Protein AF-A0A7W6IKG3-F1 (afdb_monomer)

pLDDT: mean 71.16, std 13.86, range [40.59, 87.75]

Secondary structure (DSSP, 8-state):
--SSSSSS-SS-----------S-HHHHHHHHHHHHTTT-----SS-THHHHHHHHHHHTTS-S--HHHHHHHHHHHHHHSHHHHHHHTB-TTT--BSS-------

Structure (mmCIF, N/CA/C/O backbone):
data_AF-A0A7W6IKG3-F1
#
_entry.id   AF-A0A7W6IKG3-F1
#
loop_
_atom_site.group_PDB
_atom_site.id
_atom_site.type_symbol
_atom_site.label_atom_id
_atom_site.label_alt_id
_atom_site.label_comp_id
_atom_site.label_asym_id
_atom_site.label_entity_id
_atom_site.label_seq_id
_atom_site.pdbx_PDB_ins_code
_atom_site.Cartn_x
_atom_site.Cartn_y
_atom_site.Cartn_z
_atom_site.occupancy
_atom_site.B_iso_or_equiv
_atom_site.auth_seq_id
_atom_site.auth_comp_id
_atom_site.auth_asym_id
_atom_site.auth_atom_id
_atom_site.pdbx_PDB_model_num
ATOM 1 N N . MET A 1 1 ? 4.603 48.318 14.356 1.00 48.41 1 MET A N 1
ATOM 2 C CA . MET A 1 1 ? 3.917 47.026 14.591 1.00 48.41 1 MET A CA 1
ATOM 3 C C . MET A 1 1 ? 3.799 46.150 13.327 1.00 48.41 1 MET A C 1
ATOM 5 O O . MET A 1 1 ? 3.057 45.184 13.343 1.00 48.41 1 MET A O 1
ATOM 9 N N . LEU A 1 2 ? 4.561 46.423 12.252 1.00 40.59 2 LEU A N 1
ATOM 10 C CA . LEU A 1 2 ? 4.601 45.613 11.016 1.00 40.59 2 LEU A CA 1
ATOM 11 C C . LEU A 1 2 ? 6.047 45.387 10.526 1.00 40.59 2 LEU A C 1
ATOM 13 O O . LEU A 1 2 ? 6.334 45.494 9.342 1.00 40.59 2 LEU A O 1
ATOM 17 N N . GLN A 1 3 ? 6.990 45.136 11.441 1.00 48.25 3 GLN A N 1
ATOM 18 C CA . GLN A 1 3 ? 8.386 44.822 11.074 1.00 48.25 3 GLN A CA 1
ATOM 19 C C . GLN A 1 3 ? 8.997 43.668 11.891 1.00 48.25 3 GLN A C 1
ATOM 21 O O . GLN A 1 3 ? 10.201 43.449 11.842 1.00 48.25 3 GLN A O 1
ATOM 26 N N . GLN A 1 4 ? 8.176 42.892 12.612 1.00 53.75 4 GLN A N 1
ATOM 27 C CA . GLN A 1 4 ? 8.662 41.881 13.563 1.00 53.75 4 GLN A CA 1
ATOM 28 C C . GLN A 1 4 ? 8.367 40.422 13.159 1.00 53.75 4 GLN A C 1
ATOM 30 O O . GLN A 1 4 ? 8.485 39.542 13.997 1.00 53.75 4 GLN A O 1
ATOM 35 N N . LEU A 1 5 ? 7.979 40.141 11.906 1.00 47.34 5 LEU A N 1
ATOM 36 C CA . LEU A 1 5 ? 7.635 38.774 11.456 1.00 47.34 5 LEU A CA 1
ATOM 37 C C . LEU A 1 5 ? 8.563 38.190 10.376 1.00 47.34 5 LEU A C 1
ATOM 39 O O . LEU A 1 5 ? 8.372 37.055 9.959 1.00 47.34 5 LEU A O 1
ATOM 43 N N . HIS A 1 6 ? 9.607 38.908 9.949 1.00 46.09 6 HIS A N 1
ATOM 44 C CA . HIS A 1 6 ? 10.549 38.405 8.934 1.00 46.09 6 HIS A CA 1
ATOM 45 C C . HIS A 1 6 ? 11.784 37.684 9.504 1.00 46.09 6 HIS A C 1
ATOM 47 O O . HIS A 1 6 ? 12.646 37.265 8.734 1.00 46.09 6 HIS A O 1
ATOM 53 N N . ARG A 1 7 ? 11.916 37.537 10.832 1.00 46.72 7 ARG A N 1
ATOM 54 C CA . ARG A 1 7 ? 13.178 37.074 11.444 1.00 46.72 7 ARG A CA 1
ATOM 55 C C . ARG A 1 7 ? 13.216 35.606 11.883 1.00 46.72 7 ARG A C 1
ATOM 57 O O . ARG A 1 7 ? 14.301 35.124 12.175 1.00 46.72 7 ARG A O 1
ATOM 64 N N . GLU A 1 8 ? 12.099 34.878 11.855 1.00 48.12 8 GLU A N 1
ATOM 65 C CA . GLU A 1 8 ? 12.026 33.509 12.414 1.00 48.12 8 GLU A CA 1
ATOM 66 C C . GLU A 1 8 ? 11.666 32.404 11.401 1.00 48.12 8 GLU A C 1
ATOM 68 O O . GLU A 1 8 ? 11.453 31.264 11.788 1.00 48.12 8 GLU A O 1
ATOM 73 N N . GL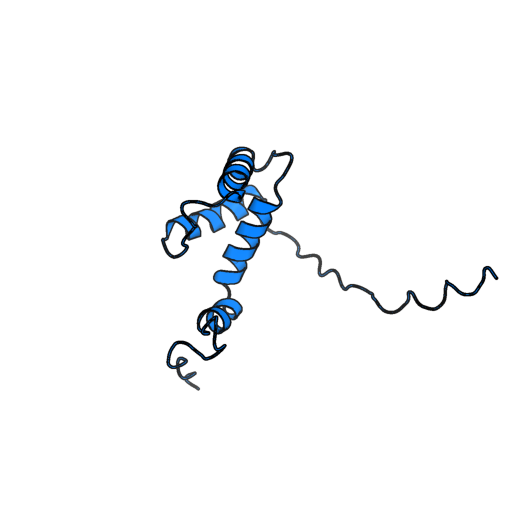N A 1 9 ? 11.654 32.681 10.090 1.00 49.66 9 GLN A N 1
ATOM 74 C CA . GLN A 1 9 ? 11.409 31.650 9.059 1.00 49.66 9 GLN A CA 1
ATOM 75 C C . GLN A 1 9 ? 12.684 31.108 8.389 1.00 49.66 9 GLN A C 1
ATOM 77 O O . GLN A 1 9 ? 12.646 30.672 7.242 1.00 49.66 9 GLN A O 1
ATOM 82 N N . ARG A 1 10 ? 13.839 31.146 9.072 1.00 46.88 10 ARG A N 1
ATOM 83 C CA . ARG A 1 10 ? 15.121 30.697 8.490 1.00 46.88 10 ARG A CA 1
ATOM 84 C C . ARG A 1 10 ? 15.580 29.289 8.862 1.00 46.88 10 ARG A C 1
ATOM 86 O O . ARG A 1 10 ? 16.620 28.890 8.360 1.00 46.88 10 ARG A O 1
ATOM 93 N N . GLU A 1 11 ? 14.848 28.508 9.656 1.00 48.56 11 GLU A N 1
ATOM 94 C CA . GLU A 1 11 ? 15.385 27.211 10.121 1.00 48.56 11 GLU A CA 1
ATOM 95 C C . GLU A 1 11 ? 14.398 26.042 10.091 1.00 48.56 11 GLU A C 1
ATOM 97 O O . GLU A 1 11 ? 14.471 25.121 10.897 1.00 48.56 11 GLU A O 1
ATOM 102 N N . GLN A 1 12 ? 13.506 26.018 9.106 1.00 48.44 12 GLN A N 1
ATOM 103 C CA . GLN A 1 12 ? 12.904 24.758 8.671 1.00 48.44 12 GLN A CA 1
ATOM 104 C C . GLN A 1 12 ? 12.998 24.664 7.154 1.00 48.44 12 GLN A C 1
ATOM 106 O O . GLN A 1 12 ? 11.999 24.575 6.440 1.00 48.44 12 GLN A O 1
ATOM 111 N N . GLU A 1 13 ? 14.238 24.662 6.654 1.00 45.72 13 GLU A N 1
ATOM 112 C CA . GLU A 1 13 ? 14.548 24.019 5.379 1.00 45.72 13 GLU A CA 1
ATOM 113 C C . GLU A 1 13 ? 14.181 22.542 5.529 1.00 45.72 13 GLU A C 1
ATOM 115 O O . GLU A 1 13 ? 14.994 21.681 5.868 1.00 45.72 13 GLU A O 1
ATOM 120 N N . THR A 1 14 ? 12.894 22.261 5.344 1.00 52.25 14 THR A N 1
ATOM 121 C CA . THR A 1 14 ? 12.372 20.915 5.207 1.00 52.25 14 THR A CA 1
ATOM 122 C C . THR A 1 14 ? 13.081 20.388 3.977 1.00 52.25 14 THR A C 1
ATOM 124 O O . THR A 1 14 ? 12.786 20.790 2.852 1.00 52.25 14 THR A O 1
ATOM 127 N N . ARG A 1 15 ? 14.136 19.604 4.194 1.00 45.34 15 ARG A N 1
ATOM 128 C CA . ARG A 1 15 ? 14.973 19.075 3.128 1.00 45.34 15 ARG A CA 1
ATOM 129 C C . ARG A 1 15 ? 14.136 18.035 2.397 1.00 45.34 15 ARG A C 1
ATOM 131 O O . ARG A 1 15 ? 14.203 16.849 2.705 1.00 45.34 15 ARG A O 1
ATOM 138 N N . TYR A 1 16 ? 13.298 18.492 1.471 1.00 50.84 16 TYR A N 1
ATOM 139 C CA . TYR A 1 16 ? 12.559 17.635 0.563 1.00 50.84 16 TYR A CA 1
ATOM 140 C C . TYR A 1 16 ? 13.598 16.910 -0.292 1.00 50.84 16 TYR A C 1
ATOM 142 O O . TYR A 1 16 ? 14.132 17.444 -1.262 1.00 50.84 16 TYR A O 1
ATOM 150 N N . LEU A 1 17 ? 13.951 15.694 0.121 1.00 54.66 17 LEU A N 1
ATOM 151 C CA . LEU A 1 17 ? 14.714 14.769 -0.700 1.00 54.66 17 LEU A CA 1
ATOM 152 C C . LEU A 1 17 ? 13.786 14.342 -1.835 1.00 54.66 17 LEU A C 1
ATOM 154 O O . LEU A 1 17 ? 12.993 13.417 -1.681 1.00 54.66 17 LEU A O 1
ATOM 158 N N . GLY A 1 18 ? 13.851 15.057 -2.957 1.00 42.28 18 GLY A N 1
ATOM 159 C CA . GLY A 1 18 ? 13.165 14.670 -4.182 1.00 42.28 18 GLY A CA 1
ATOM 160 C C . GLY A 1 18 ? 13.667 13.298 -4.623 1.00 42.28 18 GLY A C 1
ATOM 161 O O . GLY A 1 18 ? 14.764 13.172 -5.165 1.00 42.28 18 GLY A O 1
ATOM 162 N N . ILE A 1 19 ? 12.888 12.252 -4.356 1.00 56.88 19 ILE A N 1
ATOM 163 C CA . ILE A 1 19 ? 13.184 10.909 -4.845 1.00 56.88 19 ILE A CA 1
ATOM 164 C C . ILE A 1 19 ? 12.836 10.901 -6.334 1.00 56.88 19 ILE A C 1
ATOM 166 O O . ILE A 1 19 ? 11.663 10.907 -6.699 1.00 56.88 19 ILE A O 1
ATOM 170 N N . VAL A 1 20 ? 13.851 10.895 -7.202 1.00 57.56 20 VAL A N 1
ATOM 171 C CA . VAL A 1 20 ? 13.648 10.748 -8.650 1.00 57.56 20 VAL A CA 1
ATOM 172 C C . VAL A 1 20 ? 13.084 9.357 -8.918 1.00 57.56 20 VAL A C 1
ATOM 174 O O . VAL A 1 20 ? 13.739 8.334 -8.700 1.00 57.56 20 VAL A O 1
ATOM 177 N N . THR A 1 21 ? 11.842 9.310 -9.378 1.00 55.62 21 THR A N 1
ATOM 178 C CA . THR A 1 21 ? 11.124 8.062 -9.605 1.00 55.62 21 THR A CA 1
ATOM 179 C C . THR A 1 21 ? 11.525 7.454 -10.946 1.00 55.62 21 THR A C 1
ATOM 181 O O . THR A 1 21 ? 11.166 7.982 -11.991 1.00 55.62 21 THR A O 1
ATOM 184 N N . LYS A 1 22 ? 12.270 6.340 -10.924 1.00 65.00 22 LYS A N 1
ATOM 185 C CA . LYS A 1 22 ? 12.781 5.662 -12.136 1.00 65.00 22 LYS A CA 1
ATOM 186 C C . LYS A 1 22 ? 11.724 4.888 -12.938 1.00 65.00 22 LYS A C 1
ATOM 188 O O . LYS A 1 22 ? 11.981 4.538 -14.082 1.00 65.00 22 LYS A O 1
ATOM 193 N N . LEU A 1 23 ? 10.582 4.579 -12.328 1.00 65.62 23 LEU A N 1
ATOM 194 C CA . LEU A 1 23 ? 9.513 3.759 -12.903 1.00 65.62 23 LEU A CA 1
ATOM 195 C C . LEU A 1 23 ? 8.210 4.552 -12.931 1.00 65.62 23 LEU A C 1
ATOM 197 O O . LEU A 1 23 ? 7.941 5.322 -11.998 1.00 65.62 23 LEU A O 1
ATOM 201 N N . ASP A 1 24 ? 7.410 4.327 -13.975 1.00 75.75 24 ASP A N 1
ATOM 202 C CA . ASP A 1 24 ? 6.069 4.891 -14.081 1.00 75.75 24 ASP A CA 1
ATOM 203 C C . ASP A 1 24 ? 5.168 4.361 -12.947 1.00 75.75 24 ASP A C 1
ATOM 205 O O . ASP A 1 24 ? 5.442 3.324 -12.324 1.00 75.75 24 ASP A O 1
ATOM 209 N N . ARG A 1 25 ? 4.104 5.109 -12.641 1.00 73.88 25 ARG A N 1
ATOM 210 C CA . ARG A 1 25 ? 3.205 4.804 -11.519 1.00 73.88 25 ARG A CA 1
ATOM 211 C C . ARG A 1 25 ? 2.593 3.407 -11.647 1.00 73.88 25 ARG A C 1
ATOM 213 O O . ARG A 1 25 ? 2.492 2.704 -10.642 1.00 73.88 25 ARG A O 1
ATOM 220 N N . ARG A 1 26 ? 2.263 2.977 -12.870 1.00 77.94 26 ARG A N 1
ATOM 221 C CA . ARG A 1 26 ? 1.658 1.673 -13.145 1.00 77.94 26 ARG A CA 1
ATOM 222 C C . ARG A 1 26 ? 2.639 0.536 -12.909 1.00 77.94 26 ARG A C 1
ATOM 224 O O . ARG A 1 26 ? 2.323 -0.370 -12.147 1.00 77.94 26 ARG A O 1
ATOM 231 N N . THR A 1 27 ? 3.851 0.621 -13.459 1.00 79.44 27 THR A N 1
ATOM 232 C CA . THR A 1 27 ? 4.868 -0.426 -13.265 1.00 79.44 27 THR A CA 1
ATOM 233 C C . THR A 1 27 ? 5.254 -0.569 -11.792 1.00 79.44 27 THR A C 1
ATOM 235 O O . THR A 1 27 ? 5.458 -1.682 -11.303 1.00 79.44 27 THR A O 1
ATOM 238 N N . ARG A 1 28 ? 5.320 0.540 -11.037 1.00 79.25 28 ARG A N 1
ATOM 239 C CA . ARG A 1 28 ? 5.560 0.474 -9.587 1.00 79.25 28 ARG A CA 1
ATOM 240 C C . ARG A 1 28 ? 4.421 -0.230 -8.863 1.00 79.25 28 ARG A C 1
ATOM 242 O O . ARG A 1 28 ? 4.688 -1.096 -8.035 1.00 79.25 28 ARG A O 1
ATOM 249 N N . PHE A 1 29 ? 3.184 0.158 -9.155 1.00 82.19 29 PHE A N 1
ATOM 250 C CA . PHE A 1 29 ? 2.008 -0.433 -8.538 1.00 82.19 29 PHE A CA 1
ATOM 251 C C . PHE A 1 29 ? 1.936 -1.942 -8.817 1.00 82.19 29 PHE A C 1
ATOM 253 O O . PHE A 1 29 ? 1.872 -2.720 -7.868 1.00 82.19 29 PHE A O 1
ATOM 260 N N . GLU A 1 30 ? 2.088 -2.357 -10.080 1.00 81.00 30 GLU A N 1
ATOM 261 C CA . GLU A 1 30 ? 2.096 -3.765 -10.505 1.00 81.00 30 GLU A CA 1
ATOM 262 C C . GLU A 1 30 ? 3.131 -4.597 -9.721 1.00 81.00 30 GLU A C 1
ATOM 264 O O . GLU A 1 30 ? 2.801 -5.650 -9.159 1.00 81.00 30 GLU A O 1
ATOM 269 N N . ALA A 1 31 ? 4.362 -4.086 -9.595 1.00 81.19 31 ALA A N 1
ATOM 270 C CA . ALA A 1 31 ? 5.432 -4.740 -8.842 1.00 81.19 31 ALA A CA 1
ATOM 271 C C . ALA A 1 31 ? 5.103 -4.916 -7.347 1.00 81.19 31 ALA A C 1
ATOM 273 O O . ALA A 1 31 ? 5.470 -5.932 -6.751 1.00 81.19 31 ALA A O 1
ATOM 274 N N . GLN A 1 32 ? 4.399 -3.957 -6.732 1.00 81.44 32 GLN A N 1
ATOM 275 C CA . GLN A 1 32 ? 3.981 -4.063 -5.331 1.00 81.44 32 GLN A CA 1
ATOM 276 C C . GLN A 1 32 ? 2.756 -4.965 -5.157 1.00 81.44 32 GLN A C 1
ATOM 278 O O . GLN A 1 32 ? 2.722 -5.768 -4.226 1.00 81.44 32 GLN A O 1
ATOM 283 N N . THR A 1 33 ? 1.777 -4.927 -6.064 1.00 73.69 33 THR A N 1
ATOM 284 C CA . THR A 1 33 ? 0.624 -5.843 -6.016 1.00 73.69 33 THR A CA 1
ATOM 285 C C . THR A 1 33 ? 1.021 -7.306 -6.145 1.00 73.69 33 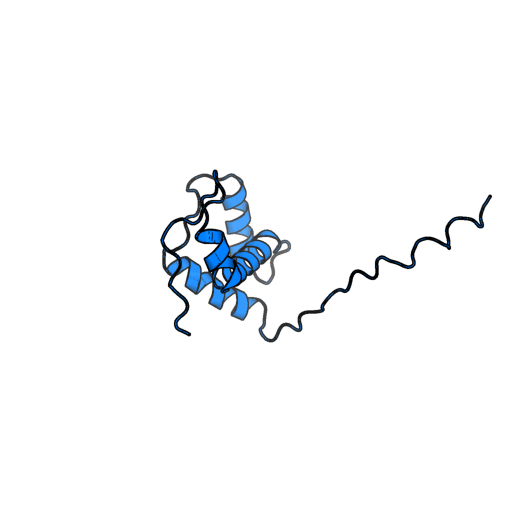THR A C 1
ATOM 287 O O . THR A 1 33 ? 0.427 -8.153 -5.479 1.00 73.69 33 THR A O 1
ATOM 290 N N . ALA A 1 34 ? 2.073 -7.620 -6.907 1.00 79.44 34 ALA A N 1
ATOM 291 C CA . ALA A 1 34 ? 2.626 -8.972 -6.942 1.00 79.44 34 ALA A CA 1
ATOM 292 C C . ALA A 1 34 ? 3.060 -9.454 -5.543 1.00 79.44 34 ALA A C 1
ATOM 294 O O . ALA A 1 34 ? 2.943 -10.638 -5.235 1.00 79.44 34 ALA A O 1
ATOM 295 N N . ARG A 1 35 ? 3.491 -8.542 -4.655 1.00 76.38 35 ARG A N 1
ATOM 296 C CA . ARG A 1 35 ? 3.819 -8.863 -3.256 1.00 76.38 35 ARG A CA 1
ATOM 297 C C . ARG A 1 35 ? 2.574 -9.154 -2.423 1.00 76.38 35 ARG A C 1
ATOM 299 O O . ARG A 1 35 ? 2.629 -10.053 -1.590 1.00 76.38 35 ARG A O 1
ATOM 306 N N . LEU A 1 36 ? 1.453 -8.470 -2.656 1.00 74.62 36 LEU A N 1
ATOM 307 C CA . LEU A 1 36 ? 0.183 -8.789 -1.983 1.00 74.62 36 LEU A CA 1
ATOM 308 C C . LEU A 1 36 ? -0.285 -10.213 -2.304 1.00 74.62 36 LEU A C 1
ATOM 310 O O . LEU A 1 36 ? -0.738 -10.927 -1.413 1.00 74.62 36 LEU A O 1
ATOM 314 N N . ALA A 1 37 ? -0.081 -10.662 -3.545 1.00 76.69 37 ALA A N 1
ATOM 315 C CA . ALA A 1 37 ? -0.429 -12.015 -3.980 1.00 76.69 37 ALA A CA 1
ATOM 316 C C . ALA A 1 37 ? 0.418 -13.125 -3.320 1.00 76.69 37 ALA A C 1
ATOM 318 O O . ALA A 1 37 ? 0.071 -14.298 -3.424 1.00 76.69 37 ALA A O 1
ATOM 319 N N . THR A 1 38 ? 1.504 -12.784 -2.613 1.00 79.50 38 THR A N 1
ATOM 320 C CA . THR A 1 38 ? 2.352 -13.773 -1.916 1.00 79.50 38 THR A CA 1
ATOM 321 C C . THR A 1 38 ? 1.739 -14.324 -0.626 1.00 79.50 38 THR A C 1
ATOM 323 O O . THR A 1 38 ? 2.308 -15.238 -0.038 1.00 79.50 38 THR A O 1
ATOM 326 N N . GLY A 1 39 ? 0.612 -13.772 -0.156 1.00 75.44 39 GLY A N 1
ATOM 327 C CA . GLY A 1 39 ? -0.068 -14.220 1.068 1.00 75.44 39 GLY A CA 1
ATOM 328 C C . GLY A 1 39 ? 0.579 -13.750 2.377 1.00 75.44 39 GLY A C 1
ATOM 329 O O . GLY A 1 39 ? 0.099 -14.090 3.452 1.00 75.44 39 GLY A O 1
ATOM 330 N N . ASN A 1 40 ? 1.635 -12.932 2.308 1.00 77.56 40 ASN A N 1
ATOM 331 C CA . ASN A 1 40 ? 2.324 -12.378 3.483 1.00 77.56 40 ASN A CA 1
ATOM 332 C C . ASN A 1 40 ? 1.624 -11.152 4.100 1.00 77.56 40 ASN A C 1
ATOM 334 O O . ASN A 1 40 ? 2.125 -10.574 5.063 1.00 77.56 40 ASN A O 1
ATOM 338 N N . TYR A 1 41 ? 0.494 -10.729 3.533 1.00 81.56 41 TYR A N 1
ATOM 339 C CA . TYR A 1 41 ? -0.254 -9.552 3.958 1.00 81.56 41 TYR A CA 1
ATOM 340 C C . TYR A 1 41 ? -1.700 -9.948 4.214 1.00 81.56 41 TYR A C 1
ATOM 342 O O . TYR A 1 41 ? -2.342 -10.560 3.362 1.00 81.56 41 TYR A O 1
ATOM 350 N N . LEU A 1 42 ? -2.211 -9.576 5.383 1.00 80.94 42 LEU A N 1
ATOM 351 C CA . LEU A 1 42 ? -3.606 -9.774 5.746 1.00 80.94 42 LEU A CA 1
ATOM 352 C C . LEU A 1 42 ? -4.311 -8.427 5.678 1.00 80.94 42 LEU A C 1
ATOM 354 O O . LEU A 1 42 ? -3.922 -7.478 6.358 1.00 80.94 42 LEU A O 1
ATOM 358 N N . LEU A 1 43 ? -5.348 -8.356 4.853 1.00 78.00 43 LEU A N 1
ATOM 359 C CA . LEU A 1 43 ? -6.304 -7.262 4.902 1.00 78.00 43 LEU A CA 1
ATOM 360 C C . LEU A 1 43 ? -7.469 -7.701 5.796 1.00 78.00 43 LEU A C 1
ATOM 362 O O . LEU A 1 43 ? -7.893 -8.858 5.702 1.00 78.00 43 LEU A O 1
ATOM 366 N N . PRO A 1 44 ? -7.991 -6.821 6.664 1.00 81.31 44 PRO A N 1
ATOM 367 C CA . PRO A 1 44 ? -9.222 -7.111 7.385 1.00 81.31 44 PRO A CA 1
ATOM 368 C C . PRO A 1 44 ? -10.339 -7.431 6.386 1.00 81.31 44 PRO A C 1
ATOM 370 O O . PRO A 1 44 ? -10.384 -6.867 5.296 1.00 81.31 44 PRO A O 1
ATOM 373 N N . ILE A 1 45 ? -11.225 -8.359 6.746 1.00 78.12 45 ILE A N 1
ATOM 374 C CA . ILE A 1 45 ? -12.341 -8.775 5.879 1.00 78.12 45 ILE A CA 1
ATOM 375 C C . ILE A 1 45 ? -13.392 -7.661 5.809 1.00 78.12 45 ILE A C 1
ATOM 377 O O . ILE A 1 45 ? -13.966 -7.401 4.753 1.00 78.12 45 ILE A O 1
ATOM 381 N N . GLU A 1 46 ? -13.590 -6.970 6.931 1.00 82.56 46 GLU A N 1
ATOM 382 C CA . GLU A 1 46 ? -14.567 -5.902 7.086 1.00 82.56 46 GLU A CA 1
ATOM 383 C C . GLU A 1 46 ? -13.873 -4.654 7.625 1.00 82.56 46 GLU A C 1
ATOM 385 O O . GLU A 1 46 ? -13.513 -4.552 8.796 1.00 82.56 46 GLU A O 1
ATOM 390 N N . ALA A 1 47 ? -13.657 -3.700 6.731 1.00 85.44 47 ALA A N 1
ATOM 391 C CA . ALA A 1 47 ? -13.166 -2.376 7.056 1.00 85.44 47 ALA A CA 1
ATOM 392 C C . ALA A 1 47 ? -13.874 -1.372 6.150 1.00 85.44 47 ALA A C 1
ATOM 394 O O . ALA A 1 47 ? -13.979 -1.584 4.940 1.00 85.44 47 ALA A O 1
ATOM 395 N N . SER A 1 48 ? -14.336 -0.265 6.727 1.00 86.50 48 SER A N 1
ATOM 396 C CA . SER A 1 48 ? -15.040 0.794 5.993 1.00 86.50 48 SER A CA 1
ATOM 397 C C . SER A 1 48 ? -14.214 1.351 4.828 1.00 86.50 48 SER A C 1
ATOM 399 O O . SER A 1 48 ? -14.765 1.631 3.767 1.00 86.50 48 SER A O 1
ATOM 401 N N . TRP A 1 49 ? -12.889 1.415 4.988 1.00 84.88 49 TRP A N 1
ATOM 402 C CA . TRP A 1 49 ? -11.942 1.904 3.983 1.00 84.88 49 TRP A CA 1
ATOM 403 C C . TRP A 1 49 ? -11.695 0.937 2.811 1.00 84.88 49 TRP A C 1
ATOM 405 O O . TRP A 1 49 ? -11.201 1.359 1.769 1.00 84.88 49 TRP A O 1
ATOM 415 N N . LEU A 1 50 ? -12.063 -0.351 2.909 1.00 85.44 50 LEU A N 1
ATOM 416 C CA . LEU A 1 50 ? -11.826 -1.320 1.822 1.00 85.44 50 LEU A CA 1
ATOM 417 C C . LEU A 1 50 ? -12.617 -0.992 0.557 1.00 85.44 50 LEU A C 1
ATOM 419 O O . LEU A 1 50 ? -12.154 -1.257 -0.552 1.00 85.44 50 LEU A O 1
ATOM 423 N N . THR A 1 51 ? -13.824 -0.450 0.718 1.00 86.06 51 THR A N 1
ATOM 424 C CA . THR A 1 51 ? -14.677 -0.069 -0.413 1.00 86.06 51 THR A CA 1
ATOM 425 C C . THR A 1 51 ? -14.032 1.051 -1.218 1.00 86.06 51 THR A C 1
ATOM 427 O O . THR A 1 51 ? -14.009 0.989 -2.448 1.00 86.06 51 THR A O 1
ATOM 430 N N . ASP A 1 52 ? -13.468 2.041 -0.531 1.00 86.62 52 ASP A N 1
ATOM 431 C CA . ASP A 1 52 ? -12.820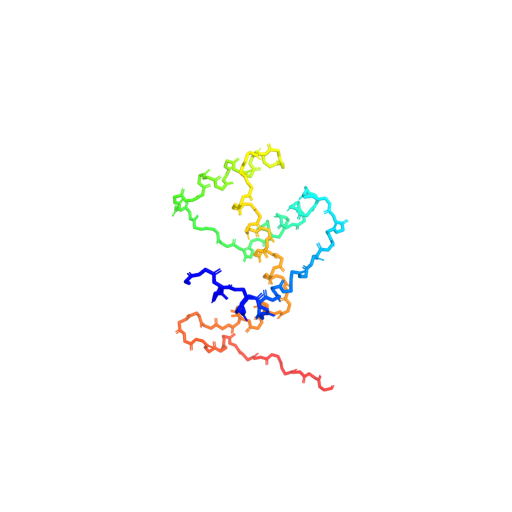 3.178 -1.175 1.00 86.62 52 ASP A CA 1
ATOM 432 C C . ASP A 1 52 ? -11.469 2.776 -1.769 1.00 86.62 52 ASP A C 1
ATOM 434 O O . ASP A 1 52 ? -11.221 3.073 -2.936 1.00 86.62 52 ASP A O 1
ATOM 438 N N . LEU A 1 53 ? -10.681 1.954 -1.067 1.00 84.62 53 LEU A N 1
ATOM 439 C CA . LEU A 1 53 ? -9.467 1.361 -1.628 1.00 84.62 53 LEU A CA 1
ATOM 440 C C . LEU A 1 53 ? -9.757 0.589 -2.928 1.00 84.62 53 LEU A C 1
ATOM 442 O O . LEU A 1 53 ? -9.043 0.753 -3.912 1.00 84.62 53 LEU A O 1
ATOM 446 N N . ARG A 1 54 ? -10.821 -0.226 -2.981 1.00 85.81 54 ARG A N 1
ATOM 447 C CA . ARG A 1 54 ? -11.210 -0.947 -4.212 1.00 85.81 54 ARG A CA 1
ATOM 448 C C . ARG A 1 54 ? -11.581 -0.000 -5.351 1.00 85.81 54 ARG A C 1
ATOM 450 O O . ARG A 1 54 ? -11.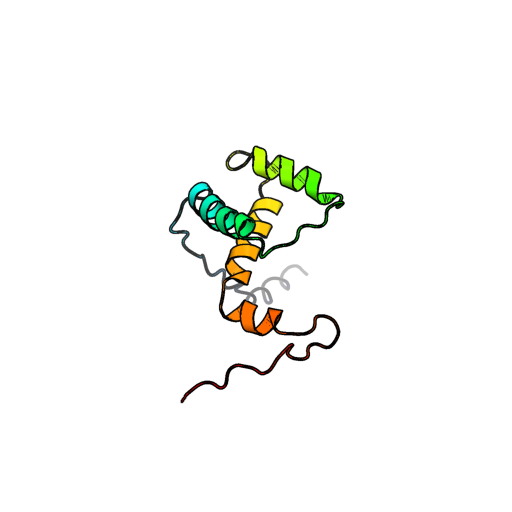234 -0.278 -6.496 1.00 85.81 54 ARG A O 1
ATOM 457 N N . ARG A 1 55 ? -12.283 1.097 -5.061 1.00 86.94 55 ARG A N 1
ATOM 458 C CA . ARG A 1 55 ? -12.630 2.110 -6.071 1.00 86.94 55 ARG A CA 1
ATOM 459 C C . ARG A 1 55 ? -11.383 2.787 -6.625 1.00 86.94 55 ARG A C 1
ATOM 461 O O . ARG A 1 55 ? -11.265 2.908 -7.840 1.00 86.94 55 ARG A O 1
ATOM 468 N N . GLU A 1 56 ? -10.457 3.179 -5.756 1.00 87.75 56 GLU A N 1
ATOM 469 C CA . GLU A 1 56 ? -9.194 3.795 -6.167 1.00 87.75 56 GLU A CA 1
ATOM 470 C C . GLU A 1 56 ? -8.341 2.820 -6.987 1.00 87.75 56 GLU A C 1
ATOM 472 O O . GLU A 1 56 ? -7.863 3.182 -8.057 1.00 87.75 56 GLU A O 1
ATOM 477 N N . LEU A 1 57 ? -8.242 1.554 -6.566 1.00 84.31 57 LEU A N 1
ATOM 478 C CA . LEU A 1 57 ? -7.535 0.495 -7.296 1.00 84.31 57 LEU A CA 1
ATOM 479 C C . LEU A 1 57 ? -8.077 0.274 -8.717 1.00 84.31 57 LEU A C 1
ATOM 481 O O . LEU A 1 57 ? -7.296 0.065 -9.641 1.00 84.31 57 LEU A O 1
ATOM 485 N N . LEU A 1 58 ? -9.400 0.320 -8.898 1.00 84.94 58 LEU A N 1
ATOM 486 C CA . LEU A 1 58 ? -10.039 0.171 -10.211 1.00 84.94 58 LEU A CA 1
ATOM 487 C C . LEU A 1 58 ? -9.900 1.422 -11.088 1.00 84.94 58 LEU A C 1
ATOM 489 O O . LEU A 1 58 ? -9.919 1.314 -12.312 1.00 84.94 58 LEU A O 1
ATOM 493 N N . ALA A 1 59 ? -9.789 2.600 -10.474 1.00 85.00 59 ALA A N 1
ATOM 494 C CA . ALA A 1 59 ? -9.611 3.864 -11.180 1.00 85.00 59 ALA A CA 1
ATOM 495 C C . ALA A 1 59 ? -8.134 4.168 -11.496 1.00 85.00 59 ALA A C 1
ATOM 497 O O . ALA A 1 59 ? -7.843 5.002 -12.356 1.00 85.00 59 ALA A O 1
ATOM 498 N N . PHE A 1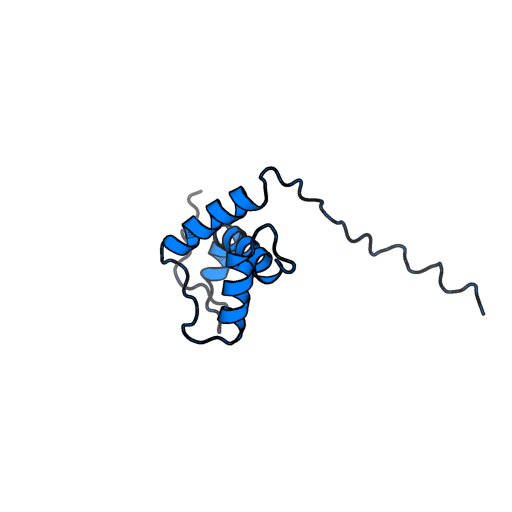 60 ? -7.191 3.505 -10.824 1.00 78.06 60 PHE A N 1
ATOM 499 C CA . PHE A 1 60 ? -5.758 3.715 -10.994 1.00 78.06 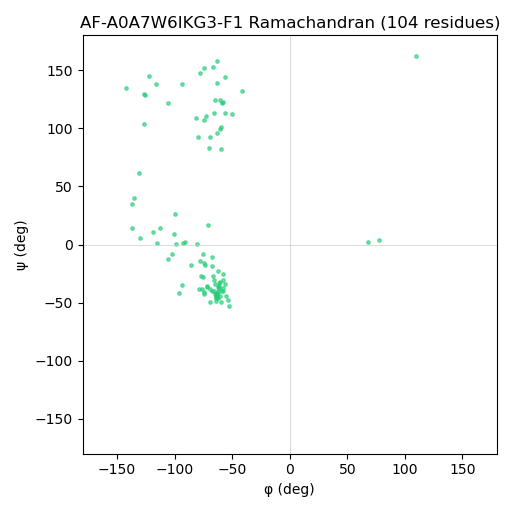60 PHE A CA 1
ATOM 500 C C . PHE A 1 60 ? -5.286 3.354 -12.419 1.00 78.06 60 PHE A C 1
ATOM 502 O O . PHE A 1 60 ? -5.706 2.333 -12.967 1.00 78.06 60 PHE A O 1
ATOM 509 N N . PRO A 1 61 ? -4.387 4.139 -13.049 1.00 75.81 61 PRO A N 1
ATOM 510 C CA . PRO A 1 61 ? -3.693 5.331 -12.538 1.00 75.81 61 PRO A CA 1
ATOM 511 C C . PRO A 1 61 ? -4.412 6.664 -12.811 1.00 75.81 61 PRO A C 1
ATOM 513 O O . PRO A 1 61 ? -3.876 7.715 -12.481 1.00 75.81 61 PRO A O 1
ATOM 516 N N . ASN A 1 62 ? -5.593 6.646 -13.436 1.00 79.56 62 ASN A N 1
ATOM 517 C CA . ASN A 1 62 ? -6.277 7.851 -13.929 1.00 79.56 62 ASN A CA 1
ATOM 518 C C . ASN A 1 62 ? -7.398 8.343 -12.996 1.00 79.56 62 ASN A C 1
ATOM 520 O O . ASN A 1 62 ? -8.204 9.195 -13.377 1.00 79.56 62 ASN A O 1
ATOM 524 N N . GLY A 1 63 ? -7.494 7.770 -11.797 1.00 77.56 63 GLY A N 1
ATOM 525 C CA . GLY A 1 63 ? -8.490 8.123 -10.801 1.00 77.56 63 GLY A CA 1
ATOM 526 C C . GLY A 1 63 ? -8.282 9.538 -10.275 1.00 77.56 63 GLY A C 1
ATOM 527 O O . GLY A 1 63 ? -7.173 10.060 -10.254 1.00 77.56 63 GLY A O 1
ATOM 528 N N . ARG A 1 64 ? -9.370 10.163 -9.820 1.00 80.88 64 ARG A N 1
ATOM 529 C CA . ARG A 1 64 ? -9.304 11.472 -9.152 1.00 80.88 64 ARG A CA 1
ATOM 530 C C . ARG A 1 64 ? -8.572 11.407 -7.805 1.00 80.88 64 ARG A C 1
ATOM 532 O O . ARG A 1 64 ? -8.046 12.424 -7.367 1.00 80.88 64 ARG A O 1
ATOM 539 N N . TYR A 1 65 ? -8.598 10.240 -7.168 1.00 78.88 65 TYR A N 1
ATOM 540 C CA . TYR A 1 65 ? -7.983 9.966 -5.877 1.00 78.88 65 TYR A CA 1
ATOM 541 C C . TYR A 1 65 ? -7.066 8.750 -6.023 1.00 78.88 65 TYR A C 1
ATOM 543 O O . TYR A 1 65 ? -7.498 7.725 -6.560 1.00 78.88 65 TYR A O 1
ATOM 551 N N . ASP A 1 66 ? -5.820 8.888 -5.578 1.00 79.38 66 ASP A N 1
ATO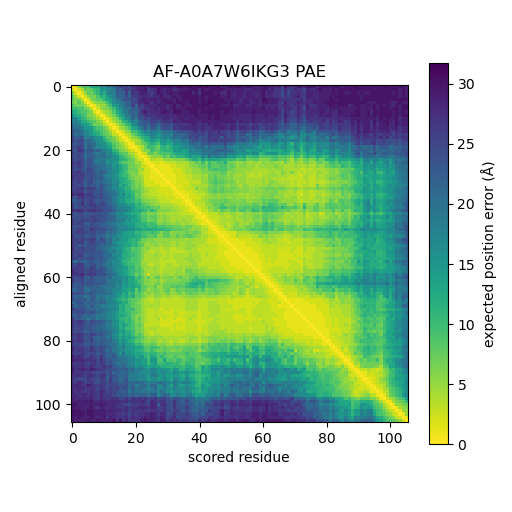M 552 C CA . ASP A 1 66 ? -4.804 7.833 -5.518 1.00 79.38 66 ASP A CA 1
ATOM 55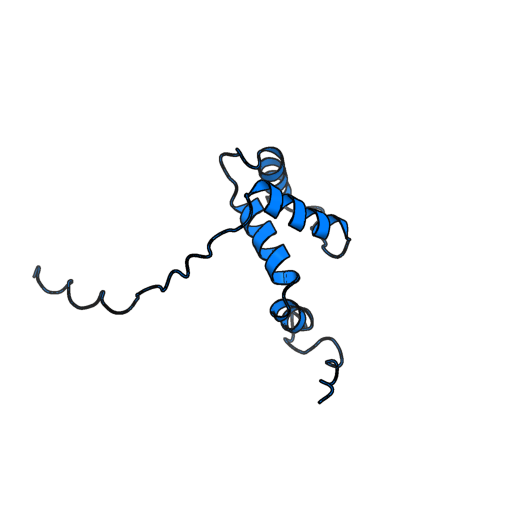3 C C . ASP A 1 66 ? -4.125 7.736 -4.137 1.00 79.38 66 ASP A C 1
ATOM 555 O O . ASP A 1 66 ? -3.234 6.910 -3.953 1.00 79.38 66 ASP A O 1
ATOM 559 N N . ASP A 1 67 ? -4.580 8.508 -3.142 1.00 84.56 67 ASP A N 1
ATOM 560 C CA . ASP A 1 67 ? -3.946 8.621 -1.823 1.00 84.56 67 ASP A CA 1
ATOM 561 C C . ASP A 1 67 ? -3.866 7.279 -1.061 1.00 84.56 67 ASP A C 1
ATOM 563 O O . ASP A 1 67 ? -2.847 6.984 -0.418 1.00 84.56 67 ASP A O 1
ATOM 567 N N . GLN A 1 68 ? -4.906 6.429 -1.120 1.00 84.62 68 GLN A N 1
ATOM 568 C CA . GLN A 1 68 ? -4.886 5.130 -0.428 1.00 84.62 68 GLN A CA 1
ATOM 569 C C . GLN A 1 68 ? -4.024 4.116 -1.178 1.00 84.62 68 GLN A C 1
ATOM 571 O O . GLN A 1 68 ? -3.286 3.347 -0.554 1.00 84.62 68 GLN A O 1
ATOM 576 N N . VAL A 1 69 ? -4.080 4.130 -2.512 1.00 84.81 69 VAL A N 1
ATOM 577 C CA . VAL A 1 69 ? -3.234 3.281 -3.364 1.00 84.81 69 VAL A CA 1
ATOM 578 C C . VAL A 1 69 ? -1.758 3.640 -3.182 1.00 84.81 69 VAL A C 1
ATOM 580 O O . VAL A 1 69 ? -0.929 2.747 -2.995 1.00 84.81 69 VAL A O 1
ATOM 583 N N . ASP A 1 70 ? -1.425 4.928 -3.135 1.00 83.44 70 ASP A N 1
ATOM 584 C CA . ASP A 1 70 ? -0.066 5.412 -2.901 1.00 83.44 70 ASP A CA 1
ATOM 585 C C . ASP A 1 70 ? 0.436 5.057 -1.499 1.00 83.44 70 ASP A C 1
ATOM 587 O O . ASP A 1 70 ? 1.590 4.644 -1.340 1.00 83.44 70 ASP A O 1
ATOM 591 N N . SER A 1 71 ? -0.421 5.155 -0.479 1.00 85.25 71 SER A N 1
ATOM 592 C CA . SER A 1 71 ? -0.088 4.731 0.887 1.00 85.25 71 SER A CA 1
ATOM 593 C C . SER A 1 71 ? 0.193 3.225 0.959 1.00 85.25 71 SER A C 1
ATOM 595 O O . SER A 1 71 ? 1.165 2.800 1.589 1.00 85.25 71 SER A O 1
ATOM 597 N N . LEU A 1 72 ? -0.604 2.409 0.261 1.00 85.50 72 LEU A N 1
ATOM 598 C CA . LEU A 1 72 ? -0.414 0.960 0.169 1.00 85.50 72 LEU A CA 1
ATOM 599 C C . LEU A 1 72 ? 0.899 0.603 -0.540 1.00 85.50 72 LEU A C 1
ATOM 601 O O . LEU A 1 72 ? 1.667 -0.221 -0.045 1.00 85.50 72 LEU A O 1
ATOM 605 N N . VAL A 1 73 ? 1.193 1.246 -1.670 1.00 84.62 73 VAL A N 1
ATOM 606 C CA . VAL A 1 73 ? 2.445 1.055 -2.420 1.00 84.62 73 VAL A CA 1
ATOM 607 C C . VAL A 1 73 ? 3.659 1.424 -1.569 1.00 84.62 73 VAL A C 1
ATOM 609 O O . VAL A 1 73 ? 4.638 0.677 -1.541 1.00 84.62 73 VAL A O 1
ATOM 612 N N . GLN A 1 74 ? 3.603 2.548 -0.849 1.00 83.75 74 GLN A N 1
ATOM 613 C CA . GLN A 1 74 ? 4.674 2.970 0.057 1.00 83.75 74 GLN A CA 1
ATOM 614 C C . GLN A 1 74 ? 4.875 1.982 1.208 1.00 83.75 74 GLN A C 1
ATOM 616 O O . GLN A 1 74 ? 6.015 1.639 1.528 1.00 83.75 74 GLN A O 1
ATOM 621 N N . PHE A 1 75 ? 3.786 1.486 1.799 1.00 85.69 75 PHE A N 1
ATOM 622 C CA . PHE A 1 75 ? 3.852 0.482 2.854 1.00 85.69 75 PHE A CA 1
ATOM 623 C C . PHE A 1 75 ? 4.492 -0.823 2.367 1.00 85.69 75 PHE A C 1
ATOM 625 O O . PHE A 1 75 ? 5.382 -1.343 3.037 1.00 85.69 75 PHE A O 1
ATOM 632 N N . LEU A 1 76 ? 4.097 -1.324 1.191 1.00 85.12 76 LEU A N 1
ATOM 633 C CA . LEU A 1 76 ? 4.645 -2.552 0.598 1.00 85.12 76 LEU A CA 1
ATOM 634 C C . LEU A 1 76 ? 6.125 -2.430 0.221 1.00 85.12 76 LEU A C 1
ATOM 636 O O . LEU A 1 76 ? 6.874 -3.410 0.257 1.00 85.12 76 LEU A O 1
ATOM 640 N N . GLU A 1 77 ? 6.562 -1.228 -0.143 1.00 85.62 77 GLU A N 1
ATOM 641 C CA . GLU A 1 77 ? 7.973 -0.960 -0.390 1.00 85.62 77 GLU A CA 1
ATOM 642 C C . GLU A 1 77 ? 8.767 -0.890 0.918 1.00 85.62 77 GLU A C 1
ATOM 644 O O . GLU A 1 77 ? 9.848 -1.474 1.034 1.00 85.62 77 GLU A O 1
ATOM 649 N N . TRP A 1 78 ? 8.212 -0.233 1.939 1.00 84.38 78 TRP A N 1
ATOM 650 C CA . TRP A 1 78 ? 8.824 -0.181 3.261 1.00 84.38 78 TRP A CA 1
ATOM 651 C C . TRP A 1 78 ? 8.921 -1.568 3.901 1.00 84.38 78 TRP A C 1
ATOM 653 O O . TRP A 1 78 ? 9.998 -1.908 4.396 1.00 84.38 78 TRP A O 1
ATOM 663 N N . SER A 1 79 ? 7.862 -2.383 3.853 1.00 83.44 79 SER A N 1
ATOM 664 C CA . SER A 1 79 ? 7.801 -3.717 4.473 1.00 83.44 79 SER A CA 1
ATOM 665 C C . SER A 1 79 ? 8.857 -4.677 3.915 1.00 83.44 79 SER A C 1
ATOM 667 O O . SER A 1 79 ? 9.391 -5.513 4.644 1.00 83.44 79 SER A O 1
ATOM 669 N N . ALA A 1 80 ? 9.216 -4.527 2.639 1.00 81.56 80 ALA A N 1
ATOM 670 C CA . ALA A 1 80 ? 10.275 -5.302 2.001 1.00 81.56 80 ALA A CA 1
ATOM 671 C C . ALA A 1 80 ? 11.692 -4.818 2.365 1.00 81.56 80 ALA A C 1
ATOM 673 O O . ALA A 1 80 ? 12.676 -5.526 2.126 1.00 81.56 80 ALA A O 1
ATOM 674 N N . SER A 1 81 ? 11.826 -3.623 2.946 1.00 82.19 81 SER A N 1
ATOM 675 C CA . SER A 1 81 ? 13.123 -3.053 3.299 1.00 82.19 81 SER A CA 1
ATOM 676 C C . SER A 1 81 ? 13.742 -3.729 4.539 1.00 82.19 81 SER A C 1
ATOM 678 O O . SER A 1 81 ? 13.031 -4.164 5.450 1.00 82.19 81 SER A O 1
ATOM 680 N N . PRO A 1 82 ? 15.085 -3.754 4.667 1.00 75.88 82 PRO A N 1
ATOM 681 C CA . PRO A 1 82 ? 15.751 -4.271 5.867 1.00 75.88 82 PRO A CA 1
ATOM 682 C C . PRO A 1 82 ? 15.345 -3.552 7.163 1.00 75.88 82 PRO A C 1
ATOM 684 O O . PRO A 1 82 ? 15.424 -4.136 8.241 1.00 75.88 82 PRO A O 1
ATOM 687 N N . ARG A 1 83 ? 14.907 -2.288 7.061 1.00 74.94 83 ARG A N 1
ATOM 688 C CA . ARG A 1 83 ? 14.438 -1.494 8.204 1.00 74.94 83 ARG A CA 1
ATOM 689 C C . ARG A 1 83 ? 13.138 -2.049 8.776 1.00 74.94 83 ARG A C 1
ATOM 691 O O . ARG A 1 83 ? 13.005 -2.112 9.994 1.00 74.94 83 ARG A O 1
ATOM 698 N N . ALA A 1 84 ? 12.219 -2.479 7.911 1.00 76.38 84 ALA A N 1
ATOM 699 C CA . ALA A 1 84 ? 10.963 -3.066 8.348 1.00 76.38 84 ALA A CA 1
ATOM 700 C C . ALA A 1 84 ? 11.164 -4.429 9.004 1.00 76.38 84 ALA A C 1
ATOM 702 O O . ALA A 1 84 ? 10.540 -4.662 10.025 1.00 76.38 84 ALA A O 1
ATOM 703 N N . LYS A 1 85 ? 12.082 -5.282 8.524 1.00 67.69 85 LYS A N 1
ATOM 704 C CA . LYS A 1 85 ? 12.375 -6.579 9.174 1.00 67.69 85 LYS A CA 1
ATOM 705 C C . LYS A 1 85 ? 12.695 -6.415 10.662 1.00 67.69 85 LYS A C 1
ATOM 707 O O . LYS A 1 85 ? 12.000 -6.956 11.507 1.00 67.69 85 LYS A O 1
ATOM 712 N N . CYS A 1 86 ? 13.639 -5.536 10.996 1.00 66.88 86 CYS A N 1
ATOM 713 C CA . CYS A 1 86 ? 13.979 -5.247 12.393 1.00 66.88 86 CYS A CA 1
ATOM 714 C C . CYS A 1 86 ? 12.824 -4.649 13.222 1.00 66.88 86 CYS A C 1
ATOM 716 O O . CYS A 1 86 ? 12.889 -4.694 14.451 1.00 66.88 86 CYS A O 1
ATOM 718 N N . SER A 1 87 ? 11.833 -4.024 12.576 1.00 68.12 87 SER A N 1
ATOM 719 C CA . SER A 1 87 ? 10.691 -3.381 13.236 1.00 68.12 87 SER A CA 1
ATOM 720 C C . SER A 1 87 ? 9.468 -4.294 13.354 1.00 68.12 87 SER A C 1
ATOM 722 O O . SER A 1 87 ? 8.750 -4.184 14.337 1.00 68.12 87 SER A O 1
ATOM 724 N N . LEU A 1 88 ? 9.224 -5.160 12.367 1.00 67.81 88 LEU A N 1
ATOM 725 C CA . LEU A 1 88 ? 8.151 -6.157 12.345 1.00 67.81 88 LEU A CA 1
ATOM 726 C C . LEU A 1 88 ? 8.499 -7.364 13.217 1.00 67.81 88 LEU A C 1
ATOM 728 O O . LEU A 1 88 ? 7.612 -7.964 13.811 1.00 67.81 88 LEU A O 1
ATOM 732 N N . ASP A 1 89 ? 9.790 -7.646 13.394 1.00 69.69 89 ASP A N 1
ATOM 733 C CA . ASP A 1 89 ? 10.290 -8.599 14.385 1.00 69.69 89 ASP A CA 1
ATOM 734 C C . ASP A 1 89 ? 10.150 -8.060 15.821 1.00 69.69 89 ASP A C 1
ATOM 736 O O . ASP A 1 89 ? 10.823 -8.551 16.720 1.00 69.69 89 ASP A O 1
ATOM 740 N N . ARG A 1 90 ? 9.340 -7.024 16.074 1.00 67.12 90 ARG A N 1
ATOM 741 C CA . ARG A 1 90 ? 9.055 -6.517 17.419 1.00 67.12 90 ARG A CA 1
ATOM 742 C C . ARG A 1 90 ? 7.588 -6.697 17.754 1.00 67.12 90 ARG A C 1
ATOM 744 O O . ARG A 1 90 ? 6.707 -6.438 16.945 1.00 67.12 90 ARG A O 1
ATOM 751 N N . ASP A 1 91 ? 7.355 -7.113 18.986 1.00 73.75 91 ASP A N 1
ATOM 752 C CA . ASP A 1 91 ? 6.040 -7.233 19.579 1.00 73.75 91 ASP A CA 1
ATOM 753 C C . ASP A 1 91 ? 5.354 -5.859 19.562 1.00 73.75 91 ASP A C 1
ATOM 755 O O . ASP A 1 91 ? 5.905 -4.903 20.117 1.00 73.75 91 ASP A O 1
ATOM 759 N N . PRO A 1 92 ? 4.175 -5.734 18.929 1.00 68.75 92 PRO A N 1
ATOM 760 C CA . PRO A 1 92 ? 3.482 -4.456 18.803 1.00 68.75 92 PRO A CA 1
ATOM 761 C C . PRO A 1 92 ? 2.972 -3.908 20.144 1.00 68.75 92 PRO A C 1
ATOM 763 O O . PRO A 1 92 ? 2.697 -2.716 20.242 1.00 68.75 92 PRO A O 1
ATOM 766 N N . VAL A 1 93 ? 2.853 -4.749 21.177 1.00 74.25 93 VAL A N 1
ATOM 767 C CA . VAL A 1 93 ? 2.387 -4.372 22.519 1.00 74.25 93 VAL A CA 1
ATOM 768 C C . VAL A 1 93 ? 3.564 -4.090 23.448 1.00 74.25 93 VAL A C 1
ATOM 770 O O . VAL A 1 93 ? 3.531 -3.136 24.222 1.00 74.25 93 VAL A O 1
ATOM 773 N N . THR A 1 94 ? 4.620 -4.905 23.385 1.00 76.31 94 THR A N 1
ATOM 774 C CA . THR A 1 94 ? 5.739 -4.816 24.344 1.00 76.31 94 THR A CA 1
ATOM 775 C C . THR A 1 94 ? 7.013 -4.189 23.775 1.00 76.31 94 THR A C 1
ATOM 777 O O . THR A 1 94 ? 7.941 -3.890 24.527 1.00 76.31 94 THR A O 1
ATOM 780 N N . GLY A 1 95 ? 7.100 -4.011 22.454 1.00 72.31 95 GLY A N 1
ATOM 781 C CA . GLY A 1 95 ? 8.282 -3.516 21.743 1.00 72.31 95 GLY A CA 1
ATOM 782 C C . GLY A 1 95 ? 9.477 -4.477 21.754 1.00 72.31 95 GLY A C 1
ATOM 783 O O . GLY A 1 95 ? 10.546 -4.143 21.234 1.00 72.31 95 GLY A O 1
ATOM 784 N N . ARG A 1 96 ? 9.329 -5.663 22.357 1.00 72.81 96 ARG A N 1
ATOM 785 C CA . ARG A 1 96 ? 10.399 -6.657 22.482 1.00 72.81 96 ARG A CA 1
ATOM 786 C C . ARG A 1 96 ? 10.601 -7.405 21.167 1.00 72.81 96 ARG A C 1
ATOM 788 O O . ARG A 1 96 ? 9.626 -7.650 20.470 1.00 72.81 96 ARG A O 1
ATOM 795 N N . PRO A 1 97 ? 11.827 -7.831 20.832 1.00 67.81 97 PRO A N 1
ATOM 796 C CA . PRO A 1 97 ? 12.046 -8.660 19.654 1.00 67.81 97 PRO A CA 1
ATOM 797 C C . PRO A 1 97 ? 11.281 -9.997 19.740 1.00 67.81 97 PRO A C 1
ATOM 799 O O . PRO A 1 97 ? 11.473 -10.757 20.692 1.00 67.81 97 PRO A O 1
ATOM 802 N N . ILE A 1 98 ? 10.444 -10.301 18.748 1.00 65.56 98 ILE A N 1
ATOM 803 C CA . ILE A 1 98 ? 9.820 -11.605 18.520 1.00 65.56 98 ILE A CA 1
ATOM 804 C C . ILE A 1 98 ? 10.877 -12.495 17.845 1.00 65.56 98 ILE A C 1
ATOM 806 O O . ILE A 1 98 ? 11.048 -12.491 16.632 1.00 65.56 98 ILE A O 1
ATOM 810 N N . GLY A 1 99 ? 11.626 -13.251 18.653 1.00 62.84 99 GLY A N 1
ATOM 811 C CA . GLY A 1 99 ? 12.613 -14.234 18.186 1.00 62.84 99 GLY A CA 1
ATOM 812 C C . GLY A 1 99 ? 14.081 -13.854 18.429 1.00 62.84 99 GLY A C 1
ATOM 813 O O . GLY A 1 99 ? 14.434 -12.706 18.703 1.00 62.84 99 GLY A O 1
ATOM 814 N N . ARG A 1 100 ? 14.975 -14.855 18.366 1.00 55.78 100 ARG A N 1
ATOM 815 C CA . ARG A 1 100 ? 16.429 -14.636 18.461 1.00 55.78 100 ARG A CA 1
ATOM 816 C C . ARG A 1 100 ? 16.901 -13.986 17.163 1.00 55.78 100 ARG A C 1
ATOM 818 O O . ARG A 1 100 ? 16.937 -14.656 16.136 1.00 55.78 100 ARG A O 1
ATOM 825 N N . LEU A 1 101 ? 17.296 -12.714 17.233 1.00 55.22 101 LEU A N 1
ATOM 826 C CA . LEU A 1 101 ? 18.013 -12.020 16.158 1.00 55.22 101 LEU A CA 1
ATOM 827 C C . LEU A 1 101 ? 19.078 -12.953 15.549 1.00 55.22 101 LEU A C 1
ATOM 829 O O . LEU A 1 101 ? 19.840 -13.567 16.311 1.00 55.22 101 LEU A O 1
ATOM 833 N N . PRO A 1 102 ? 19.171 -13.073 14.211 1.00 52.06 102 PRO A N 1
ATOM 834 C CA . PRO A 1 102 ? 20.252 -13.828 13.604 1.00 52.06 102 PRO A CA 1
ATOM 835 C C . PRO A 1 102 ? 21.565 -13.197 14.062 1.00 52.06 102 PRO A C 1
ATOM 837 O O . PRO A 1 102 ? 21.789 -11.996 13.890 1.00 52.06 102 PRO A O 1
ATOM 840 N N . ARG A 1 103 ? 22.427 -14.001 14.695 1.00 52.19 103 ARG A N 1
ATOM 841 C CA . ARG A 1 103 ? 23.777 -13.565 15.052 1.00 52.19 103 ARG A CA 1
ATOM 842 C C . ARG A 1 103 ? 24.444 -13.107 13.765 1.00 52.19 103 ARG A C 1
ATOM 844 O O . ARG A 1 103 ? 24.664 -13.930 12.877 1.00 52.19 103 ARG A O 1
ATOM 851 N N . ARG A 1 104 ? 24.728 -11.804 13.653 1.00 51.94 104 ARG A N 1
ATOM 852 C CA . ARG A 1 104 ? 25.606 -11.284 12.602 1.00 51.94 104 ARG A CA 1
ATOM 853 C C . ARG A 1 104 ? 26.871 -12.140 12.637 1.00 51.94 104 ARG A C 1
ATOM 855 O O . ARG A 1 104 ? 27.577 -12.125 13.643 1.00 51.94 104 ARG A O 1
ATOM 862 N N . ARG A 1 105 ? 27.102 -12.939 11.592 1.00 49.59 105 ARG A N 1
ATOM 863 C CA . ARG A 1 105 ? 28.421 -13.532 11.374 1.00 49.59 105 ARG A CA 1
ATOM 864 C C . ARG A 1 105 ? 29.360 -12.358 11.100 1.00 49.59 105 ARG A C 1
ATOM 866 O O . ARG A 1 105 ? 29.010 -11.496 10.291 1.00 49.59 105 ARG A O 1
ATOM 873 N N . GLY A 1 106 ? 30.426 -12.287 11.895 1.00 55.88 106 GLY A N 1
ATOM 874 C CA . GLY A 1 106 ? 31.521 -11.340 11.708 1.00 55.88 106 GLY A CA 1
ATOM 875 C C . GLY A 1 106 ? 32.304 -11.627 10.441 1.00 55.88 106 GLY A C 1
ATOM 876 O O . GLY A 1 106 ? 32.123 -12.733 9.879 1.00 55.88 106 GLY A O 1
#

Foldseek 3Di:
DPPPPPPPPPPPPVVPPPDDDPDDPVVLLVVLVVVVVVVPDDDDPDDPCVVVVVVLVVCPPPDPDCPVSVVSSVVSVVCPDPVVVQQVLADPVPRHGVDDDPPPDD

Solvent-accessible surface area (backbone atoms only — not comparable to full-atom values): 7020 Å² total; per-residue (Å²): 143,88,81,85,79,83,82,78,82,81,81,73,80,72,77,76,76,78,75,81,73,90,60,56,73,64,62,50,45,54,63,42,51,57,54,53,73,67,66,85,58,86,74,76,93,80,51,86,63,53,62,55,45,53,52,30,61,72,34,55,91,78,36,96,53,53,69,63,57,51,50,50,45,51,48,54,54,44,58,73,32,76,70,31,51,72,55,68,36,25,36,93,87,75,68,43,67,65,65,85,74,80,77,78,79,129

Organism: NCBI:txid395930

Radius of gyration: 20.27 Å; Cα contacts (8 Å, |Δi|>4): 39; chains: 1; bounding box: 47×62×38 Å

Sequence (106 aa):
MLQQLHREQREQETRYLGIVTKLDRRTRFEAQTARLATGNYLLPIEASWLTDLRRELLAFPNGRYDDQVDSLVQFLEWSASPRAKCSLDRDPVTGRPIGRLPRRRG

InterPro domains:
  IPR006517 Phage terminase large subunit-like, C-terminal domain [TIGR01630] (12-76)

Mean predicted aligned error: 13.72 Å

=== Feature glossary ===
Key to the feature types in this record:

— What the protein is —

Primary structure: the covalent order of the twenty standard amino acids along the backbone. Two proteins with the same sequence will (almost always) fold to the same structure; two with 30% identity often share a fold but not the details.

Database cross-references. InterPro integrates a dozen domain/family signature databases into unified entries with residue-range hits. GO terms attach function/process/location labels with evidence codes. CATH codes position the fold in a four-level structural taxonomy. Organism is the NCBI-taxonomy species name.

— Where its atoms are —

The mmCIF block holds the 3D Cartesian coordinates of each backbone atom (N, Cα, C, O) in ångströms. mmCIF is the PDB's canonical archive format — a tagged-loop text representation of the atomic model.

Six rendered views show the 3D structure from the faces of a cube — i.e. along ±x, ±y, ±z. Rendering representation is drawn randomly per protein from cartoon (secondary-structure ribbons), sticks (backbone bonds), or molecular surface; coloring is either N→C rainbow (blue at the N-terminus through red at the C-terminus) or one color per chain.

— Local backbone conformation —

DSSP 8-state secondary structure assigns each residue one of H (α-helix), G (3₁₀-helix), I (π-helix), E (extended β-strand), B (iso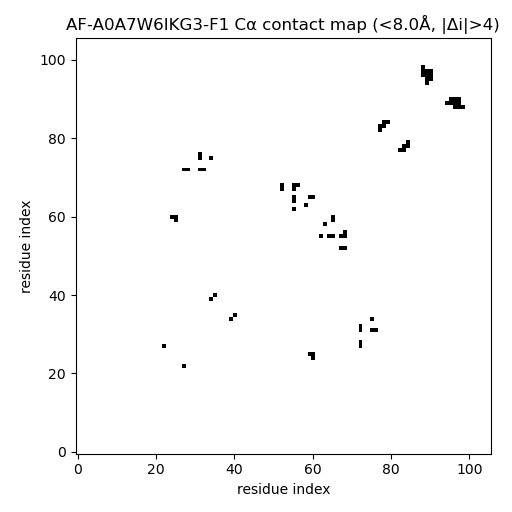lated β-bridge), T (hydrogen-bonded turn), S (bend), or '-' (coil). The assignment is computed from backbone hydrogen-bond geometry via the Kabsch–Sander algorithm.

P-SEA three-state annotation labels each residue as helix, strand, or coil based purely on the geometry of the Cα trace. It serves as a fallback when the full backbone (and thus DSSP) is unavailable.

The φ/ψ torsion pair specifies the backbone conformation at each residue. φ rotates about the N–Cα bond, ψ about the Cα–C bond. Steric clashes forbid most of the (φ, ψ) plane — the allowed regions (α-helix basin, β-sheet basin, left-handed helix) are the Ramachandran-allowed regions.

— Global shape and packing —

The geometric summary reports three shape descriptors. Rg (radius of gyration) measures how spread out the Cα atoms are about their centre of mass; compact globular proteins have small Rg, elongated or unfolded ones large. Cα contacts (<8 Å, |i−j|>4) count long-range residue pairs in spatial proximity — high for tightly packed folds, near zero for rods or random coil. The bounding-box extents give the protein's footprint along x, y, z in Å.

Accessible surface area quantifies burial. A residue with SASA near zero is packed into the hydrophobic core; one with SASA >100 Å² sits on the surface. Computed here via the Shrake–Rupley numerical algorithm with a 1.4 Å probe.

Plot images: a contact map (which residues are close in 3D, as an N×N binary image), a Ramachandran scatter (backbone torsion angles, revealing secondary-structure composition at a glance), and — for AlphaFold structures — a PAE heatmap (pairwise prediction confidence).

— Structural neighborhood —

The Foldseek 3Di string encodes local tertiary geometry as a 20-letter alphabet — one character per residue — derived from the relative positions of nearby Cα atoms. Unlike the amino-acid sequence, 3Di is a direct function of the 3D structure, so two proteins with the same fold have similar 3Di strings even at low sequence identity.

Nearest PDB neighbors are the top structural matches found by Foldseek when searching this structure against the entire Protein Data Bank. Each hit reports a TM-score (0 to 1; >0.5 almost always implies the same fold) and an E-value. These are *structural* homologs — they may share no detectable sequence similarity.

— Confidence and disorder —

For AlphaFold models, the B-factor field carries pLDDT — the model's own estimate of local accuracy on a 0–100 scale. Regions with pLDDT<50 should be treated as essentially unmodeled; they often correspond to intrinsically disordered segments.

B-factor (Debye–Waller factor) reflects atomic displacement in the crystal lattice. It is an experimental observable (units Å²), not a prediction; low values mean the atom is pinned down, high values mean it moves or is heterogeneous across the crystal.

Predicted aligned error is AlphaFold's pairwise confidence. Unlike pLDDT (per-residue), PAE is per-residue-pair and captures whether two parts of the structure are correctly placed relative to each other. Units are ångströms of expected positional error.